Protein AF-A0A3S1KYF3-F1 (afdb_monomer_lite)

Structure (mmCIF, N/CA/C/O backbone):
data_AF-A0A3S1KYF3-F1
#
_entry.id   AF-A0A3S1KYF3-F1
#
loop_
_atom_site.group_PDB
_atom_site.id
_atom_site.type_symbol
_atom_site.label_atom_id
_atom_site.label_alt_id
_atom_site.label_comp_id
_atom_site.label_asym_id
_atom_site.label_entity_id
_atom_site.label_seq_i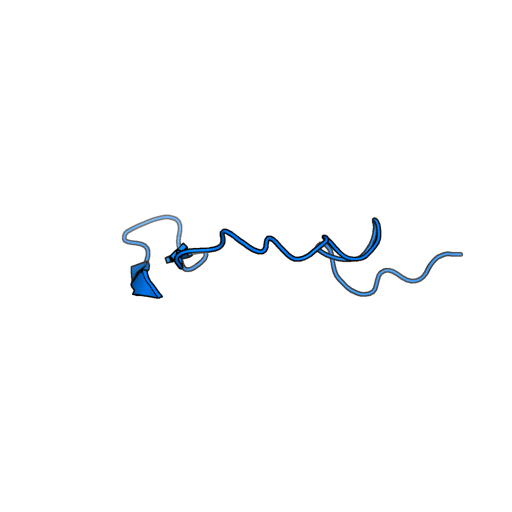d
_atom_site.pdbx_PDB_ins_code
_atom_site.Cartn_x
_atom_site.Cartn_y
_atom_site.Cartn_z
_atom_site.occupancy
_atom_site.B_iso_or_equiv
_atom_site.auth_seq_id
_atom_site.auth_comp_id
_atom_site.auth_asym_id
_atom_site.auth_atom_id
_atom_site.pdbx_PDB_model_num
ATOM 1 N N . MET A 1 1 ? 6.411 -26.503 -11.106 1.00 56.97 1 MET A N 1
ATOM 2 C CA . MET A 1 1 ? 5.289 -25.809 -10.438 1.00 56.97 1 MET A CA 1
ATOM 3 C C . MET A 1 1 ? 5.864 -24.527 -9.865 1.00 56.97 1 MET A C 1
ATOM 5 O O . MET A 1 1 ? 6.946 -24.598 -9.303 1.00 56.97 1 MET A O 1
ATOM 9 N N . ALA A 1 2 ? 5.260 -23.367 -10.125 1.00 73.31 2 ALA A N 1
ATOM 10 C CA . ALA A 1 2 ? 5.763 -22.115 -9.561 1.00 73.31 2 ALA A CA 1
ATOM 11 C C . ALA A 1 2 ? 5.311 -22.033 -8.096 1.00 73.31 2 ALA A C 1
ATOM 13 O O . ALA A 1 2 ? 4.110 -22.008 -7.829 1.00 73.31 2 ALA A O 1
ATOM 14 N N . GLU A 1 3 ? 6.267 -22.066 -7.170 1.00 84.19 3 GLU A N 1
ATOM 15 C CA . GLU A 1 3 ? 6.021 -21.882 -5.739 1.00 84.19 3 GLU A CA 1
ATOM 16 C C . GLU A 1 3 ? 5.435 -20.484 -5.500 1.00 84.19 3 GLU A C 1
ATOM 18 O O . GLU A 1 3 ? 5.977 -19.491 -5.991 1.00 84.19 3 GLU A O 1
ATOM 23 N N . LYS A 1 4 ? 4.326 -20.394 -4.756 1.00 88.94 4 LYS A N 1
ATOM 24 C CA . LYS A 1 4 ? 3.751 -19.099 -4.371 1.00 88.94 4 LYS A CA 1
ATOM 25 C C . LYS A 1 4 ? 4.547 -18.522 -3.213 1.00 88.94 4 LYS A C 1
ATOM 27 O O . LYS A 1 4 ? 4.505 -19.069 -2.113 1.00 88.94 4 LYS A O 1
ATOM 32 N N . LEU A 1 5 ? 5.247 -17.418 -3.453 1.00 90.69 5 LEU A N 1
ATOM 33 C CA . LEU A 1 5 ? 6.102 -16.801 -2.439 1.00 90.69 5 LEU A CA 1
ATOM 34 C C . LEU A 1 5 ? 5.344 -15.729 -1.660 1.00 90.69 5 LEU A C 1
ATOM 36 O O . LEU A 1 5 ? 5.333 -15.733 -0.431 1.00 90.69 5 LEU A O 1
ATOM 40 N N . HIS A 1 6 ? 4.714 -14.798 -2.375 1.00 90.06 6 HIS A N 1
ATOM 41 C CA . HIS A 1 6 ? 3.934 -13.734 -1.762 1.00 90.06 6 HIS A CA 1
ATOM 42 C C . HIS A 1 6 ? 3.021 -13.082 -2.812 1.00 90.06 6 HIS A C 1
ATOM 44 O O . HIS A 1 6 ? 3.495 -12.735 -3.897 1.00 90.06 6 HIS A O 1
ATOM 50 N N . PRO A 1 7 ? 1.749 -12.784 -2.485 1.00 90.94 7 PRO A N 1
ATOM 51 C CA . PRO A 1 7 ? 0.760 -12.294 -3.451 1.00 90.94 7 PRO A CA 1
ATOM 52 C C . PRO A 1 7 ? 1.165 -11.006 -4.178 1.00 90.94 7 PRO A C 1
ATOM 54 O O . PRO A 1 7 ? 0.714 -10.755 -5.291 1.00 90.94 7 PRO A O 1
ATOM 57 N N . LYS A 1 8 ? 2.033 -10.180 -3.575 1.00 89.94 8 LYS A N 1
ATOM 58 C CA . LYS A 1 8 ? 2.555 -8.967 -4.233 1.00 89.94 8 LYS A CA 1
ATOM 59 C C . LYS A 1 8 ? 3.667 -9.213 -5.258 1.00 89.94 8 LYS A C 1
ATOM 61 O O . LYS A 1 8 ? 3.982 -8.282 -5.987 1.00 89.94 8 LYS A O 1
ATOM 66 N N . ILE A 1 9 ? 4.279 -10.397 -5.285 1.00 91.81 9 ILE A N 1
ATOM 67 C CA . ILE A 1 9 ? 5.429 -10.709 -6.155 1.00 91.81 9 ILE A CA 1
ATOM 68 C C . ILE A 1 9 ? 5.239 -11.982 -6.979 1.00 91.81 9 ILE A C 1
ATOM 70 O O . ILE A 1 9 ? 6.076 -12.281 -7.824 1.00 91.81 9 ILE A O 1
ATOM 74 N N . ASP A 1 10 ? 4.127 -12.696 -6.792 1.00 90.56 10 ASP A N 1
ATOM 75 C CA . ASP A 1 10 ? 3.774 -13.860 -7.613 1.00 90.56 10 ASP A CA 1
ATOM 76 C C . ASP A 1 10 ? 3.684 -13.511 -9.116 1.00 90.56 10 ASP A C 1
ATOM 78 O O . ASP A 1 10 ? 3.851 -14.383 -9.960 1.00 90.56 10 ASP A O 1
ATOM 82 N N . ASN A 1 11 ? 3.478 -12.231 -9.460 1.00 88.44 11 ASN A N 1
ATOM 83 C CA . ASN A 1 11 ? 3.469 -11.716 -10.838 1.00 88.44 11 ASN A CA 1
ATOM 84 C C . ASN A 1 11 ? 4.730 -10.897 -11.193 1.00 88.44 11 ASN A C 1
ATOM 86 O O . ASN A 1 11 ? 4.716 -10.116 -12.144 1.00 88.44 11 ASN A O 1
ATOM 90 N N . GLY A 1 12 ? 5.812 -11.049 -10.425 1.00 88.12 12 GLY A N 1
ATOM 91 C CA . GLY A 1 12 ? 7.030 -10.246 -10.542 1.00 88.12 12 GLY A CA 1
ATOM 92 C C . GLY A 1 12 ? 7.048 -9.026 -9.615 1.00 88.12 12 GLY A C 1
ATOM 93 O O . GLY A 1 12 ? 6.057 -8.687 -8.969 1.00 88.12 12 GLY A O 1
ATOM 94 N N . LEU A 1 13 ? 8.210 -8.374 -9.522 1.00 92.31 13 LEU A N 1
ATOM 95 C CA . LEU A 1 13 ? 8.407 -7.209 -8.659 1.00 92.31 13 LEU A CA 1
ATOM 96 C C . LEU A 1 13 ? 7.906 -5.923 -9.339 1.00 92.31 13 LEU A C 1
ATOM 98 O O . LEU A 1 13 ? 8.294 -5.655 -10.482 1.00 92.31 13 LEU A O 1
ATOM 102 N N . PRO A 1 14 ? 7.085 -5.097 -8.659 1.00 90.31 14 PRO A N 1
ATOM 103 C CA . PRO A 1 14 ? 6.718 -3.785 -9.174 1.00 90.31 14 PRO A CA 1
ATOM 104 C C . PRO A 1 14 ? 7.950 -2.876 -9.244 1.00 90.31 14 PRO A C 1
ATOM 106 O O . PRO A 1 14 ? 8.831 -2.934 -8.386 1.00 90.31 14 PRO A O 1
ATOM 109 N N . LYS A 1 15 ? 7.999 -2.021 -10.268 1.00 91.75 15 LYS A N 1
ATOM 110 C CA . LYS A 1 15 ? 9.072 -1.034 -10.423 1.00 91.75 15 LYS A CA 1
ATOM 111 C C . LYS A 1 15 ? 8.896 0.108 -9.430 1.00 91.75 15 LYS A C 1
ATOM 113 O O . LYS A 1 15 ? 7.773 0.500 -9.111 1.00 91.75 15 LYS A O 1
ATOM 118 N N . GLU A 1 16 ? 10.017 0.653 -8.985 1.00 90.44 16 GLU A N 1
ATOM 119 C CA . GLU A 1 16 ? 10.039 1.903 -8.237 1.00 90.44 16 GLU A CA 1
ATOM 120 C C . GLU A 1 16 ? 9.592 3.085 -9.111 1.00 90.44 16 GLU A C 1
ATOM 122 O O . GLU A 1 16 ? 9.743 3.077 -10.335 1.00 90.44 16 GLU A O 1
ATOM 127 N N . SER A 1 17 ? 9.051 4.115 -8.463 1.00 92.06 17 SER A N 1
ATOM 128 C CA . SER A 1 17 ? 8.652 5.365 -9.107 1.00 92.06 17 SER A CA 1
ATOM 129 C C . SER A 1 17 ? 9.526 6.495 -8.583 1.00 92.06 17 SER A C 1
ATOM 131 O O . SER A 1 17 ? 9.442 6.837 -7.406 1.00 92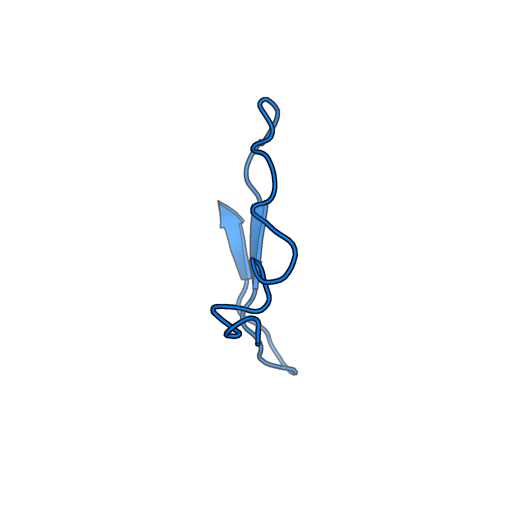.06 17 SER A O 1
ATOM 133 N N . ALA A 1 18 ? 10.307 7.128 -9.461 1.00 92.06 18 ALA A N 1
ATOM 134 C CA . ALA A 1 18 ? 11.169 8.257 -9.091 1.00 92.06 18 ALA A CA 1
ATOM 135 C C . ALA A 1 18 ? 10.389 9.458 -8.516 1.00 92.06 18 ALA A C 1
ATOM 137 O O . ALA A 1 18 ? 10.931 10.249 -7.754 1.00 92.06 18 ALA A O 1
ATOM 138 N N . SER A 1 19 ? 9.102 9.586 -8.851 1.00 94.31 19 SER A N 1
ATOM 139 C CA . SER A 1 19 ? 8.207 10.638 -8.348 1.00 94.31 19 SER A CA 1
ATOM 140 C C . SER A 1 19 ? 7.407 10.225 -7.104 1.00 94.31 19 SER A C 1
ATOM 142 O O . SER A 1 19 ? 6.401 10.857 -6.786 1.00 94.31 19 SER A O 1
ATOM 144 N N . PHE A 1 20 ? 7.788 9.153 -6.407 1.00 92.06 20 PHE A N 1
ATOM 145 C CA . PHE A 1 20 ? 7.080 8.720 -5.204 1.00 92.06 20 PHE A CA 1
ATOM 146 C C . PHE A 1 20 ? 7.242 9.746 -4.069 1.00 92.06 20 PHE A C 1
ATOM 148 O O . PHE A 1 20 ? 8.335 9.951 -3.555 1.00 92.06 20 PHE A O 1
ATOM 155 N N . THR A 1 21 ? 6.143 10.392 -3.671 1.00 93.50 21 THR A N 1
ATOM 156 C CA . THR A 1 21 ? 6.114 11.437 -2.623 1.00 93.50 21 THR A CA 1
ATOM 157 C C . THR A 1 21 ? 5.513 10.926 -1.303 1.00 93.50 21 THR A C 1
ATOM 159 O O . THR A 1 21 ? 4.961 11.700 -0.527 1.00 93.50 21 THR A O 1
ATOM 162 N N . GLY A 1 22 ? 5.572 9.615 -1.054 1.00 92.56 22 GLY A N 1
ATOM 163 C CA . GLY A 1 22 ? 4.991 8.995 0.139 1.00 92.56 22 GLY A CA 1
ATOM 164 C C . GLY A 1 22 ? 3.606 8.387 -0.091 1.00 92.56 22 GLY A C 1
ATOM 165 O O . GLY A 1 22 ? 3.171 8.160 -1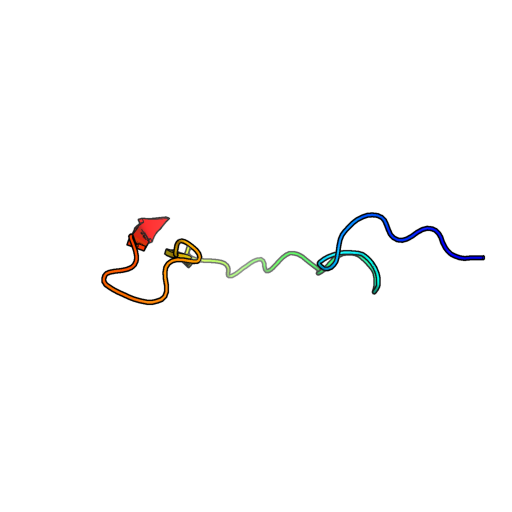.224 1.00 92.56 22 GLY A O 1
ATOM 166 N N . GLY A 1 23 ? 2.917 8.060 1.002 1.00 92.19 23 GLY A N 1
ATOM 167 C CA . GLY A 1 23 ? 1.654 7.324 0.939 1.00 92.19 23 GLY A CA 1
ATOM 168 C C . GLY A 1 23 ? 0.983 7.140 2.295 1.00 92.19 23 GLY A C 1
ATOM 169 O O . GLY A 1 23 ? 1.374 7.727 3.299 1.00 92.19 23 GLY A O 1
ATOM 170 N N . THR A 1 24 ? -0.075 6.334 2.341 1.00 96.06 24 THR A N 1
ATOM 171 C CA . THR A 1 24 ? -0.740 5.971 3.599 1.00 96.06 24 THR A CA 1
ATOM 172 C C . THR A 1 24 ? -0.860 4.462 3.695 1.00 96.06 24 THR A C 1
ATOM 174 O O . THR A 1 24 ? -1.449 3.820 2.826 1.00 96.06 24 THR A O 1
ATOM 177 N N . LEU A 1 25 ? -0.302 3.900 4.762 1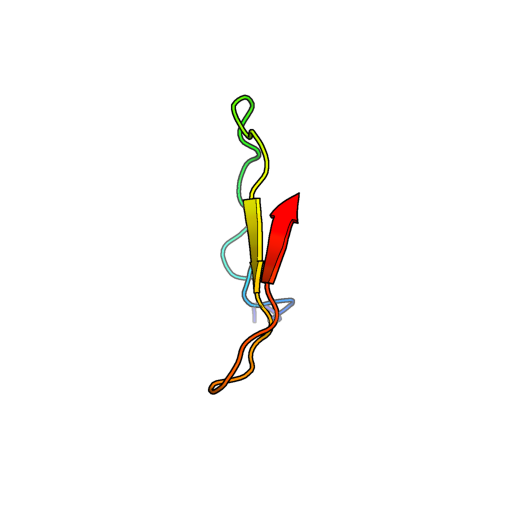.00 94.81 25 LEU A N 1
ATOM 178 C CA . LEU A 1 25 ? -0.463 2.500 5.116 1.00 94.81 25 LEU A CA 1
ATOM 179 C C . LEU A 1 25 ? -1.750 2.340 5.912 1.00 94.81 25 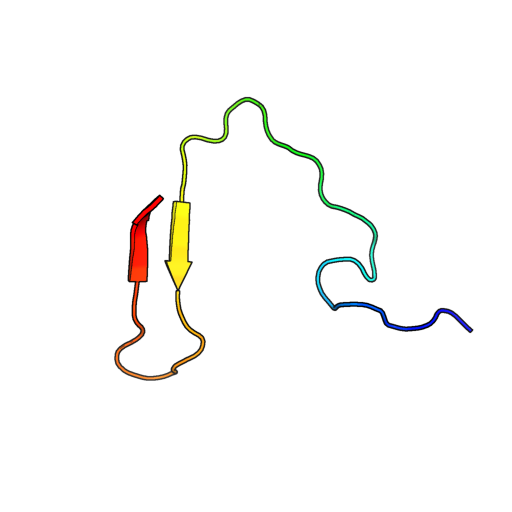LEU A C 1
ATOM 181 O O . LEU A 1 25 ? -2.034 3.130 6.812 1.00 94.81 25 LEU A O 1
ATOM 185 N N . VAL A 1 26 ? -2.527 1.319 5.571 1.00 95.56 26 VAL A N 1
ATOM 186 C CA . VAL A 1 26 ? -3.811 1.028 6.208 1.00 95.56 26 VAL A CA 1
ATOM 187 C C . VAL A 1 26 ? -3.802 -0.418 6.680 1.00 95.56 26 VAL A C 1
ATOM 189 O O . VAL A 1 26 ? -3.349 -1.301 5.949 1.00 95.56 26 VAL A O 1
ATOM 192 N N . CYS A 1 27 ? -4.274 -0.667 7.902 1.00 95.19 27 CYS A N 1
ATOM 193 C CA . CYS A 1 27 ? -4.421 -2.031 8.403 1.00 95.19 27 CYS A CA 1
ATOM 194 C C . CYS A 1 27 ? -5.631 -2.743 7.766 1.00 95.19 27 CYS A C 1
ATOM 196 O O . CYS A 1 27 ? -6.541 -2.109 7.237 1.00 95.19 27 CYS A O 1
ATOM 198 N N . ALA A 1 28 ? -5.665 -4.074 7.845 1.00 94.56 28 ALA A N 1
ATOM 199 C CA . ALA A 1 28 ? -6.705 -4.895 7.217 1.00 94.56 28 ALA A CA 1
ATOM 200 C C . ALA A 1 28 ? -8.052 -4.929 7.976 1.00 94.56 28 ALA A C 1
ATOM 202 O O . ALA A 1 28 ? -8.937 -5.706 7.621 1.00 94.56 28 ALA A O 1
ATOM 203 N N . CYS A 1 29 ? -8.223 -4.129 9.032 1.00 95.88 29 CYS A N 1
ATOM 204 C CA . CYS A 1 29 ? -9.457 -4.104 9.815 1.00 95.88 29 CYS A CA 1
ATOM 205 C C . CYS A 1 29 ? -10.626 -3.552 8.982 1.00 95.88 29 CYS A C 1
ATOM 207 O O . CYS A 1 29 ? -10.506 -2.505 8.348 1.00 95.88 29 CYS A O 1
ATOM 209 N N . THR A 1 30 ? -11.781 -4.219 9.020 1.00 93.62 30 THR A N 1
ATOM 210 C CA . THR A 1 30 ? -12.982 -3.814 8.263 1.00 93.62 30 THR A CA 1
ATOM 211 C C . THR A 1 30 ? -13.705 -2.612 8.868 1.00 93.62 30 THR A C 1
ATOM 213 O O . THR A 1 30 ? -14.353 -1.861 8.144 1.00 93.62 30 THR A O 1
ATOM 216 N N . SER A 1 31 ? -13.585 -2.408 10.181 1.00 92.50 31 SER A N 1
ATOM 217 C CA . SER A 1 31 ? -14.160 -1.270 10.901 1.00 92.50 31 SER A CA 1
ATOM 218 C C . SER A 1 31 ? -13.073 -0.532 11.678 1.00 92.50 31 SER A C 1
ATOM 220 O O . SER A 1 31 ? -12.230 -1.164 12.311 1.00 92.5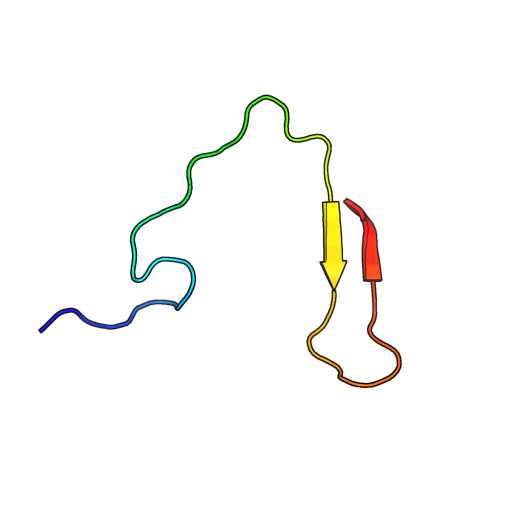0 31 SER A O 1
ATOM 222 N N . ASN A 1 32 ? -13.096 0.803 11.613 1.00 93.25 32 ASN A N 1
ATOM 223 C CA . ASN A 1 32 ? -12.105 1.709 12.212 1.00 93.25 32 ASN A CA 1
ATOM 224 C C . ASN A 1 32 ? -10.637 1.353 11.879 1.00 93.25 32 ASN A C 1
ATOM 226 O O . ASN A 1 32 ? -9.839 1.097 12.783 1.00 93.25 32 ASN A O 1
ATOM 230 N N . PRO A 1 33 ? -10.248 1.325 10.589 1.00 92.75 33 PRO A N 1
ATOM 231 C CA . PRO A 1 33 ? -8.890 0.971 10.204 1.00 92.75 33 PRO A CA 1
ATOM 232 C C . PRO A 1 33 ? -7.880 2.053 10.596 1.00 92.75 33 PRO A C 1
ATOM 234 O O . PRO A 1 33 ? -8.084 3.248 10.366 1.00 92.75 33 PRO A O 1
ATOM 237 N N . VAL A 1 34 ? -6.746 1.606 11.132 1.00 95.50 34 VAL A N 1
ATOM 238 C CA . VAL A 1 34 ? -5.592 2.448 11.452 1.00 95.50 34 VAL A CA 1
ATOM 239 C C . VAL A 1 34 ? -4.922 2.889 10.156 1.00 95.50 34 VAL A C 1
ATOM 241 O O . VAL A 1 34 ? -4.649 2.062 9.284 1.00 95.50 34 VAL A O 1
ATOM 244 N N . LYS A 1 35 ? -4.647 4.192 10.047 1.00 95.81 35 LYS A N 1
ATOM 245 C CA . LYS A 1 35 ? -3.999 4.823 8.893 1.00 95.81 35 LYS A CA 1
ATOM 246 C C . LYS A 1 35 ? -2.725 5.531 9.344 1.00 95.81 35 LYS A C 1
ATOM 248 O O . LYS A 1 35 ? -2.782 6.347 10.260 1.00 95.81 35 LYS A O 1
ATOM 253 N N . VAL A 1 36 ? -1.600 5.244 8.695 1.00 95.50 36 VAL A N 1
ATOM 254 C CA . VAL A 1 36 ? -0.290 5.843 9.000 1.00 95.50 36 VAL A CA 1
ATOM 255 C C . VAL A 1 36 ? 0.274 6.479 7.738 1.00 95.50 36 VAL A C 1
ATOM 257 O O . VAL A 1 36 ? 0.352 5.818 6.704 1.00 95.50 36 VAL A O 1
ATOM 260 N N . LYS A 1 37 ? 0.647 7.758 7.807 1.00 93.88 37 LYS A N 1
ATOM 261 C CA . LYS A 1 37 ? 1.215 8.503 6.678 1.00 93.88 37 LYS A CA 1
ATOM 262 C C . LYS A 1 37 ? 2.741 8.360 6.647 1.00 93.88 37 LYS A C 1
ATOM 264 O O . LYS A 1 37 ? 3.369 8.423 7.701 1.00 93.88 37 LYS A O 1
ATOM 269 N N . VAL A 1 38 ? 3.289 8.183 5.445 1.00 85.94 38 VAL A N 1
ATOM 270 C CA . VAL A 1 38 ? 4.725 8.211 5.109 1.00 85.94 38 VAL A CA 1
ATOM 271 C C . VAL A 1 38 ? 5.008 9.447 4.278 1.00 85.94 38 VAL A C 1
ATOM 273 O O . VAL A 1 38 ? 4.186 9.712 3.367 1.00 85.94 38 VAL A O 1
#

Radius of gyration: 14.39 Å; chains: 1; bounding box: 25×37×23 Å

Foldseek 3Di:
DDDCDDPQDSVHHDDDDPPDPWDWDWDPDPPPIDIDTD

pLDDT: mean 90.75, std 6.87, range [56.97, 96.06]

Secondary structure (DSSP, 8-state):
------TTTTT-PPPP-TT----EEE-S-SSS--EEE-

Sequence (38 aa):
MAEKLHPKIDNGLPKESASFTGGTLVCACTSNPVKVKV